Protein AF-A0A800FH59-F1 (afdb_monomer_lite)

Structure (mmCIF, N/CA/C/O backbone):
data_AF-A0A800FH59-F1
#
_entry.id   AF-A0A800FH59-F1
#
loop_
_atom_site.group_PDB
_atom_site.id
_atom_site.type_symbol
_atom_site.label_atom_id
_atom_site.label_alt_id
_atom_site.label_comp_id
_atom_site.label_asym_id
_atom_site.label_entity_id
_atom_site.label_seq_id
_atom_site.pdbx_PDB_ins_code
_atom_site.Cartn_x
_atom_site.Cartn_y
_atom_site.Cartn_z
_atom_site.occupancy
_atom_site.B_iso_or_equiv
_atom_site.auth_seq_id
_atom_site.auth_comp_id
_atom_site.auth_asym_id
_atom_site.auth_atom_id
_atom_site.pdbx_PDB_model_num
ATOM 1 N N . MET A 1 1 ? -5.536 -9.335 -4.992 1.00 71.31 1 MET A N 1
ATOM 2 C CA . MET A 1 1 ? -4.723 -9.799 -3.846 1.00 71.31 1 MET A CA 1
ATOM 3 C C . MET A 1 1 ? -5.001 -8.859 -2.690 1.00 71.31 1 MET A C 1
ATOM 5 O O . MET A 1 1 ? -4.992 -7.660 -2.924 1.00 71.31 1 MET A O 1
ATOM 9 N N . GLU A 1 2 ? -5.271 -9.370 -1.491 1.00 76.44 2 GLU A N 1
ATOM 10 C CA . GLU A 1 2 ? -5.402 -8.553 -0.277 1.00 76.44 2 GLU A CA 1
ATOM 11 C C . GLU A 1 2 ? -4.227 -8.846 0.662 1.00 76.44 2 GLU A C 1
ATOM 13 O O . GLU A 1 2 ? -3.794 -9.995 0.783 1.00 76.44 2 GLU A O 1
ATOM 18 N N . ARG A 1 3 ? -3.666 -7.815 1.297 1.00 79.56 3 ARG A N 1
ATOM 19 C CA . ARG A 1 3 ? -2.593 -7.970 2.284 1.00 79.56 3 ARG A CA 1
ATOM 20 C C . ARG A 1 3 ? -2.824 -7.003 3.434 1.00 79.56 3 ARG A C 1
ATOM 22 O O . ARG A 1 3 ? -2.893 -5.799 3.225 1.00 79.56 3 ARG A O 1
ATOM 29 N N . ILE A 1 4 ? -2.899 -7.540 4.648 1.00 81.25 4 ILE A N 1
ATOM 30 C CA . ILE A 1 4 ? -3.011 -6.751 5.875 1.00 81.25 4 ILE A CA 1
AT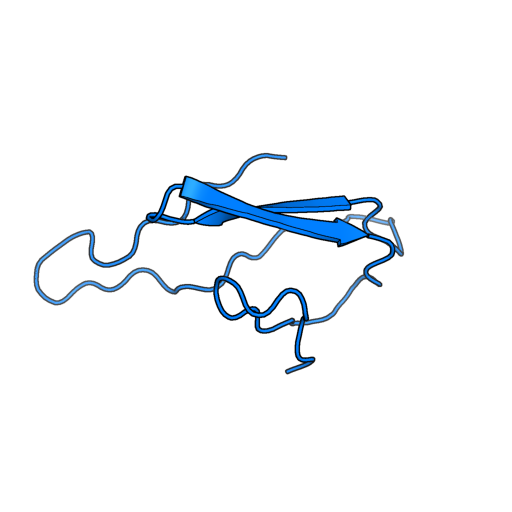OM 31 C C . ILE A 1 4 ? -1.619 -6.639 6.492 1.00 81.25 4 ILE A C 1
ATOM 33 O O . ILE A 1 4 ? -0.981 -7.653 6.776 1.00 81.25 4 ILE A O 1
ATOM 37 N N . ILE A 1 5 ? -1.154 -5.411 6.717 1.00 78.75 5 ILE A N 1
ATOM 38 C CA . ILE A 1 5 ? 0.073 -5.142 7.470 1.00 78.75 5 ILE A CA 1
ATOM 39 C C . ILE A 1 5 ? -0.321 -4.692 8.871 1.00 78.75 5 ILE A C 1
ATOM 41 O O . ILE A 1 5 ? -1.123 -3.777 9.039 1.00 78.75 5 ILE A O 1
ATOM 45 N N . ARG A 1 6 ? 0.253 -5.337 9.886 1.00 74.56 6 ARG A N 1
ATOM 46 C CA . ARG A 1 6 ? 0.150 -4.917 11.285 1.00 74.56 6 ARG A CA 1
ATOM 47 C C . ARG A 1 6 ? 1.549 -4.613 11.782 1.00 74.56 6 ARG A C 1
ATOM 49 O O . ARG A 1 6 ? 2.392 -5.502 11.768 1.00 74.56 6 ARG A O 1
ATOM 56 N N . THR A 1 7 ? 1.800 -3.382 12.206 1.00 69.44 7 THR A N 1
ATOM 57 C CA . THR A 1 7 ? 3.056 -3.019 12.867 1.00 69.44 7 THR A CA 1
ATOM 58 C C . THR A 1 7 ? 2.948 -3.253 14.372 1.00 69.44 7 THR A C 1
ATOM 60 O O . THR A 1 7 ? 1.859 -3.177 14.936 1.00 69.44 7 THR A O 1
ATOM 63 N N . GLY A 1 8 ? 4.069 -3.577 15.026 1.00 63.84 8 GLY A N 1
ATOM 64 C CA . GLY A 1 8 ? 4.123 -3.732 16.486 1.00 63.84 8 GLY A CA 1
ATOM 65 C C . GLY A 1 8 ? 3.320 -4.920 17.026 1.00 63.84 8 GLY A C 1
ATOM 66 O O . GLY A 1 8 ? 2.425 -4.742 17.844 1.00 63.84 8 GLY A O 1
ATOM 67 N N . SER A 1 9 ? 3.622 -6.141 16.578 1.00 62.50 9 SER A N 1
ATOM 68 C CA . SER A 1 9 ? 2.906 -7.344 17.023 1.00 62.50 9 SER A CA 1
ATOM 69 C C . SER A 1 9 ? 3.393 -7.914 18.365 1.00 62.50 9 SER A C 1
ATOM 71 O O . SER A 1 9 ? 2.742 -8.808 18.899 1.00 62.50 9 SER A O 1
ATOM 73 N N . SER A 1 10 ? 4.523 -7.436 18.912 1.00 63.59 10 SER A N 1
ATOM 74 C CA . SER A 1 10 ? 5.052 -7.840 20.228 1.00 63.59 10 SER A CA 1
ATOM 75 C C . SER A 1 10 ? 6.074 -6.828 20.776 1.00 63.59 10 SER A C 1
ATOM 77 O O . SER A 1 10 ? 6.579 -5.982 20.036 1.00 63.59 10 SER A O 1
ATOM 79 N N . TYR A 1 11 ? 6.399 -6.911 22.071 1.00 64.75 11 TYR A N 1
ATOM 80 C CA . TYR A 1 11 ? 7.412 -6.070 22.723 1.00 64.75 11 TYR A CA 1
ATOM 81 C C . TYR A 1 11 ? 8.761 -6.192 21.988 1.00 64.75 11 TYR A C 1
ATOM 83 O O . TYR A 1 11 ? 9.235 -7.299 21.743 1.00 64.75 11 TYR A O 1
ATOM 91 N N . LEU A 1 12 ? 9.346 -5.054 21.588 1.00 68.31 12 LEU A N 1
ATOM 92 C CA . LEU A 1 12 ? 10.576 -4.955 20.776 1.00 68.31 12 LEU A CA 1
ATOM 93 C C . LEU A 1 12 ? 10.521 -5.614 19.378 1.00 68.31 12 LEU A C 1
ATOM 95 O O . LEU A 1 12 ? 11.559 -5.771 18.742 1.00 68.31 12 LEU A O 1
ATOM 99 N N . SER A 1 13 ? 9.339 -5.972 18.865 1.00 65.88 13 SER A N 1
ATOM 100 C CA . SER A 1 13 ? 9.175 -6.542 17.519 1.00 65.88 13 SER A CA 1
ATOM 101 C C . SER A 1 13 ? 8.371 -5.607 16.618 1.00 65.88 13 SER A C 1
ATOM 103 O O . SER A 1 13 ? 7.184 -5.374 16.847 1.00 65.88 13 SER A O 1
ATOM 105 N N . GLN A 1 14 ? 9.000 -5.101 15.556 1.00 64.81 14 GLN A N 1
ATOM 106 C CA . GLN A 1 14 ? 8.343 -4.280 14.541 1.00 64.81 14 GLN A CA 1
ATOM 107 C C . GLN A 1 14 ? 8.273 -5.046 13.218 1.00 64.81 14 GLN A C 1
ATOM 109 O O . GLN A 1 14 ? 9.292 -5.300 12.582 1.00 64.81 14 GLN A O 1
ATOM 114 N N . SER A 1 15 ? 7.066 -5.401 12.774 1.00 67.50 15 SER A N 1
ATOM 115 C CA . SER A 1 15 ? 6.854 -5.726 11.362 1.00 67.50 15 SER A CA 1
ATOM 116 C C . SER A 1 15 ? 7.012 -4.450 10.534 1.00 67.50 15 SER A C 1
ATOM 118 O O . SER A 1 15 ? 6.511 -3.395 10.930 1.00 67.50 15 SER A O 1
ATOM 120 N N . GLY A 1 16 ? 7.731 -4.539 9.414 1.00 71.94 16 GLY A N 1
ATOM 121 C CA . GLY A 1 16 ? 7.951 -3.406 8.517 1.00 71.94 16 GLY A CA 1
ATOM 122 C C . GLY A 1 16 ? 6.643 -2.861 7.937 1.00 71.94 16 GLY A C 1
ATOM 123 O O . GLY A 1 16 ? 5.684 -3.605 7.736 1.00 71.94 16 GLY A O 1
ATOM 124 N N . LEU A 1 17 ? 6.621 -1.555 7.663 1.00 80.88 17 LEU A N 1
ATOM 125 C CA . LEU A 1 17 ? 5.498 -0.866 7.011 1.00 80.88 17 LEU A CA 1
ATOM 126 C C . LEU A 1 17 ? 5.384 -1.200 5.513 1.00 80.88 17 LEU A C 1
ATOM 128 O O . LEU A 1 17 ? 4.363 -0.917 4.894 1.00 80.88 17 LEU A O 1
ATOM 132 N N . THR A 1 18 ? 6.419 -1.807 4.934 1.00 84.94 18 THR A N 1
ATOM 133 C CA . THR A 1 18 ? 6.499 -2.098 3.504 1.00 84.94 18 THR A CA 1
ATOM 134 C C . THR A 1 18 ? 5.661 -3.322 3.132 1.00 84.94 18 THR A C 1
ATOM 136 O O . THR A 1 18 ? 5.879 -4.430 3.633 1.00 84.94 18 THR A O 1
ATOM 139 N N . ALA A 1 19 ? 4.721 -3.141 2.202 1.00 85.75 19 ALA A N 1
ATOM 140 C CA . ALA A 1 19 ? 4.032 -4.235 1.521 1.00 85.75 19 ALA A CA 1
ATOM 141 C C . ALA A 1 19 ? 4.731 -4.534 0.196 1.00 85.75 19 ALA A C 1
ATOM 143 O O . ALA A 1 19 ? 4.748 -3.697 -0.698 1.00 85.75 19 ALA A O 1
ATOM 144 N N . SER A 1 20 ? 5.225 -5.760 0.041 1.00 86.88 20 SER A N 1
ATOM 145 C CA . SER A 1 20 ? 5.714 -6.263 -1.246 1.00 86.88 20 SER A CA 1
ATOM 146 C C . SER A 1 20 ? 4.741 -7.300 -1.798 1.00 86.88 20 SER A C 1
ATOM 148 O O . SER A 1 20 ? 4.320 -8.218 -1.086 1.00 86.88 20 SER A O 1
ATOM 150 N N . PHE A 1 21 ? 4.384 -7.171 -3.069 1.00 85.12 21 PHE A N 1
ATOM 151 C CA . PHE A 1 21 ? 3.571 -8.137 -3.800 1.00 85.12 21 PHE A CA 1
ATOM 152 C C . PHE A 1 21 ? 4.136 -8.307 -5.211 1.00 85.12 21 PHE A C 1
ATOM 154 O O . PHE A 1 21 ? 4.627 -7.360 -5.817 1.00 85.12 21 PHE A O 1
ATOM 161 N N . GLY A 1 22 ? 4.113 -9.541 -5.711 1.00 86.38 22 GLY A N 1
ATOM 162 C CA . GLY A 1 22 ? 4.597 -9.861 -7.050 1.00 86.38 22 GLY A CA 1
ATOM 163 C C . GLY A 1 22 ? 3.522 -9.604 -8.100 1.00 86.38 22 GLY A C 1
ATOM 164 O O . GLY A 1 22 ? 2.366 -9.969 -7.898 1.00 86.38 22 GLY A O 1
ATOM 165 N N . LEU A 1 23 ? 3.918 -9.024 -9.232 1.00 89.50 23 LEU A N 1
ATOM 166 C CA . LEU A 1 23 ? 3.038 -8.776 -10.382 1.00 89.50 23 LEU A CA 1
ATOM 167 C C . LEU A 1 23 ? 3.187 -9.830 -11.493 1.00 89.50 23 LEU A C 1
ATOM 169 O O . LEU A 1 23 ? 2.517 -9.751 -12.517 1.00 89.50 23 LEU A O 1
ATOM 173 N N . GLY A 1 24 ? 4.059 -10.829 -11.317 1.00 89.00 24 GLY A N 1
ATOM 174 C CA . GLY A 1 24 ? 4.362 -11.807 -12.364 1.00 89.00 24 GLY A CA 1
ATOM 175 C C . GLY A 1 24 ? 4.878 -11.117 -13.630 1.00 89.00 24 GLY A C 1
ATOM 176 O O . GLY A 1 24 ? 5.820 -10.333 -13.561 1.00 89.00 24 GLY A O 1
ATOM 177 N N . ASN A 1 25 ? 4.231 -11.379 -14.769 1.00 91.06 25 ASN A N 1
ATOM 178 C CA . ASN A 1 25 ? 4.580 -10.777 -16.062 1.00 91.06 25 ASN A CA 1
ATOM 179 C C . ASN A 1 25 ? 3.844 -9.453 -16.349 1.00 91.06 25 ASN A C 1
ATOM 181 O O . ASN A 1 25 ? 3.986 -8.905 -17.442 1.00 91.06 25 ASN A O 1
ATOM 185 N N . HIS A 1 26 ? 3.045 -8.939 -15.408 1.00 92.56 26 HIS A N 1
ATOM 186 C CA . HIS A 1 26 ? 2.333 -7.677 -15.596 1.00 92.56 26 HIS A CA 1
ATOM 187 C C . HIS A 1 26 ? 3.283 -6.482 -15.436 1.00 92.56 26 HIS A C 1
ATOM 189 O O . HIS A 1 26 ? 4.112 -6.425 -14.522 1.00 92.56 26 HIS A O 1
ATOM 195 N N . THR A 1 27 ? 3.157 -5.512 -16.343 1.00 93.12 27 THR A N 1
ATOM 196 C CA . THR A 1 27 ? 3.991 -4.299 -16.384 1.00 93.12 27 THR A CA 1
ATOM 197 C C . THR A 1 27 ? 3.397 -3.129 -15.607 1.00 93.12 27 THR A C 1
ATOM 199 O O . THR A 1 27 ? 4.086 -2.143 -15.347 1.00 93.12 27 THR A O 1
ATOM 202 N N . THR A 1 28 ? 2.128 -3.232 -15.227 1.00 92.75 28 THR A N 1
ATOM 203 C CA . THR A 1 28 ? 1.354 -2.179 -14.572 1.00 92.75 28 THR A CA 1
ATOM 204 C C . THR A 1 28 ? 0.387 -2.776 -13.554 1.00 92.75 28 THR A C 1
ATOM 206 O O . THR A 1 28 ? -0.022 -3.932 -13.663 1.00 92.75 28 THR A O 1
ATOM 209 N N . VAL A 1 29 ? 0.065 -1.977 -12.541 1.00 92.25 29 VAL A N 1
ATOM 210 C CA . VAL A 1 29 ? -0.996 -2.216 -11.566 1.00 92.25 29 VAL A CA 1
ATOM 211 C C . VAL A 1 29 ? -2.158 -1.304 -11.928 1.00 92.25 29 VAL A C 1
ATOM 213 O O . VAL A 1 29 ? -2.003 -0.081 -11.902 1.00 92.25 29 VAL A O 1
ATOM 216 N N . ASP A 1 30 ? -3.315 -1.892 -12.230 1.00 91.94 30 ASP A N 1
ATOM 217 C CA . ASP A 1 30 ? -4.516 -1.134 -12.595 1.00 91.94 30 ASP A CA 1
ATOM 218 C C . ASP A 1 30 ? -5.002 -0.256 -11.435 1.00 91.94 30 ASP A C 1
ATOM 220 O O . ASP A 1 30 ? -5.348 0.908 -11.626 1.00 91.94 30 ASP A O 1
A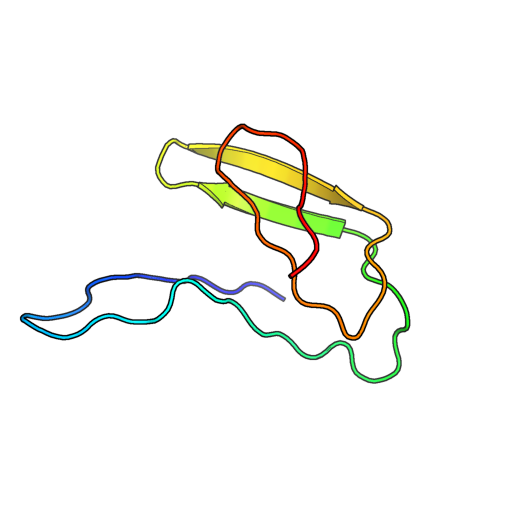TOM 224 N N . SER A 1 31 ? -5.005 -0.802 -10.213 1.00 92.06 31 SER A N 1
ATOM 225 C CA . SER A 1 31 ? -5.431 -0.079 -9.018 1.00 92.06 31 SER A CA 1
ATOM 226 C C . SER A 1 31 ? -4.768 -0.593 -7.738 1.00 92.06 31 SER A C 1
ATOM 228 O O . SER A 1 31 ? -4.625 -1.799 -7.529 1.00 92.06 31 SER A O 1
ATOM 230 N N . LEU A 1 32 ? -4.400 0.343 -6.865 1.00 91.38 32 LEU A N 1
ATOM 231 C CA . LEU A 1 32 ? -3.952 0.122 -5.496 1.00 91.38 32 LEU A CA 1
ATOM 232 C C . LEU A 1 32 ? -4.846 0.932 -4.556 1.00 91.38 32 LEU A C 1
ATOM 234 O O . LEU A 1 32 ? -4.821 2.161 -4.601 1.00 91.38 32 LEU A O 1
ATOM 238 N N . SER A 1 33 ? -5.578 0.250 -3.677 1.00 92.81 33 SER A N 1
ATOM 239 C CA . SER A 1 33 ? -6.362 0.881 -2.611 1.00 92.81 33 SER A CA 1
ATOM 240 C C . SER A 1 33 ? -5.752 0.575 -1.249 1.00 92.81 33 SER A C 1
ATOM 242 O O . SER A 1 33 ? -5.468 -0.581 -0.932 1.00 92.81 33 SER A O 1
ATOM 244 N N . ILE A 1 34 ? -5.577 1.611 -0.433 1.00 91.75 34 ILE A N 1
ATOM 245 C CA . ILE A 1 34 ? -5.036 1.513 0.922 1.00 91.75 34 ILE A CA 1
ATOM 246 C C . ILE A 1 34 ? -6.103 1.972 1.899 1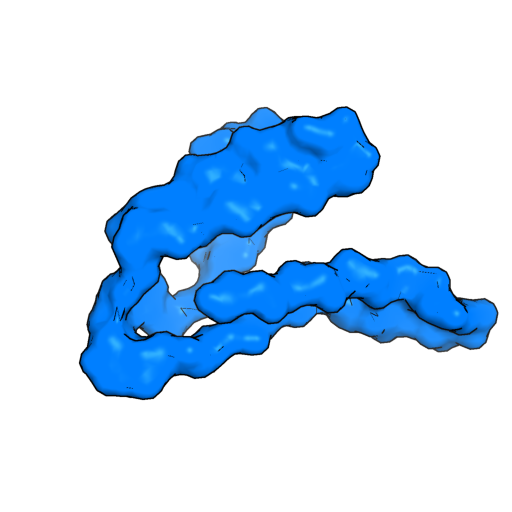.00 91.75 34 ILE A C 1
ATOM 248 O O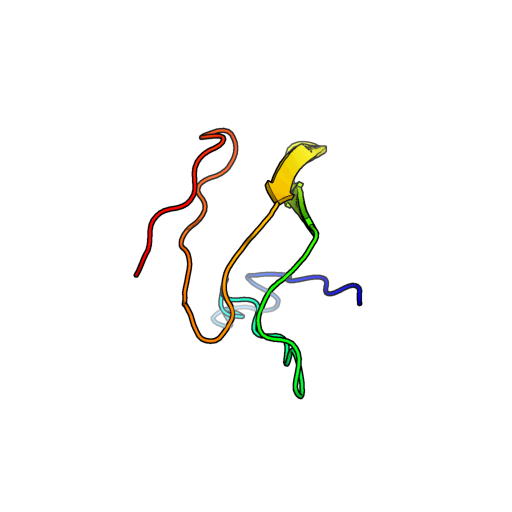 . ILE A 1 34 ? -6.586 3.096 1.807 1.00 91.75 34 ILE A O 1
ATOM 252 N N . ILE A 1 35 ? -6.452 1.097 2.838 1.00 92.62 35 ILE A N 1
ATOM 253 C CA . ILE A 1 35 ? -7.377 1.395 3.929 1.00 92.62 35 ILE A CA 1
ATOM 254 C C . ILE A 1 35 ? -6.534 1.701 5.164 1.00 92.62 35 ILE A C 1
ATOM 256 O O . ILE A 1 35 ? -5.867 0.817 5.707 1.00 92.62 35 ILE A O 1
ATOM 260 N N . TRP A 1 36 ? -6.545 2.957 5.592 1.00 91.19 36 TRP A N 1
ATOM 261 C CA . TRP A 1 36 ? -5.757 3.423 6.727 1.00 91.19 36 TRP A CA 1
ATOM 262 C C . TRP A 1 36 ? -6.443 3.132 8.067 1.00 91.19 36 TRP A C 1
ATOM 264 O O . TRP A 1 36 ? -7.669 3.001 8.119 1.00 91.19 36 TRP A O 1
ATOM 274 N N . PRO A 1 37 ? -5.695 3.115 9.187 1.00 89.12 37 PRO A N 1
ATOM 275 C CA . PRO A 1 37 ? -6.275 2.974 10.523 1.00 89.12 37 PRO A CA 1
ATOM 276 C C . PRO A 1 37 ? -7.305 4.055 10.885 1.00 89.12 37 PRO A C 1
ATOM 278 O O . PRO A 1 37 ? -8.201 3.789 11.680 1.00 89.12 37 PRO A O 1
ATOM 281 N N . SER A 1 38 ? -7.213 5.257 10.300 1.00 92.19 38 SER A N 1
ATOM 282 C CA . SER A 1 38 ? -8.223 6.313 10.479 1.00 92.19 38 SER A CA 1
ATOM 283 C C . SER A 1 38 ? -9.553 6.032 9.768 1.00 92.19 38 SER A C 1
ATOM 285 O O . SER A 1 38 ? -10.518 6.767 9.969 1.00 92.19 38 SER A O 1
ATOM 287 N N . GLY A 1 39 ? -9.604 5.010 8.909 1.00 91.62 39 GLY A N 1
ATOM 288 C CA . GLY A 1 39 ? -10.725 4.726 8.017 1.00 91.62 39 GLY A CA 1
ATOM 289 C C . GLY A 1 39 ? -10.666 5.464 6.677 1.00 91.62 39 GLY A C 1
ATOM 290 O O . GLY A 1 39 ? -11.528 5.232 5.830 1.00 91.62 39 GLY A O 1
ATOM 291 N N . LYS A 1 40 ? -9.666 6.328 6.444 1.00 92.69 40 LYS A N 1
ATOM 292 C CA . LYS A 1 40 ? -9.428 6.913 5.116 1.00 92.69 40 LYS A CA 1
ATOM 293 C C . LYS A 1 40 ? -9.053 5.835 4.103 1.00 92.69 40 LYS A C 1
ATOM 295 O O . LYS A 1 40 ? -8.389 4.857 4.445 1.00 92.69 40 LYS A O 1
ATOM 300 N N . ILE A 1 41 ? -9.449 6.059 2.854 1.00 93.69 41 ILE A N 1
ATOM 301 C CA . ILE A 1 41 ? -9.116 5.188 1.732 1.00 93.69 41 ILE A CA 1
ATOM 302 C C . ILE A 1 41 ? -8.429 6.026 0.663 1.00 93.69 41 ILE A C 1
ATOM 304 O O . ILE A 1 41 ? -9.063 6.906 0.082 1.00 93.69 41 ILE A O 1
ATOM 308 N N . ASP A 1 42 ? -7.166 5.715 0.386 1.00 93.50 42 ASP A N 1
ATOM 309 C CA . ASP A 1 42 ? -6.429 6.313 -0.727 1.00 93.50 42 ASP A CA 1
ATOM 310 C C . ASP A 1 42 ? -6.393 5.306 -1.879 1.00 93.50 42 ASP A C 1
ATOM 312 O O . ASP A 1 42 ? -6.177 4.111 -1.663 1.00 93.50 42 ASP A O 1
ATOM 316 N N . THR A 1 43 ? -6.652 5.769 -3.103 1.00 92.94 43 THR A N 1
ATOM 317 C CA . THR A 1 43 ? -6.636 4.925 -4.304 1.00 92.94 43 THR A CA 1
ATOM 318 C C . THR A 1 43 ? -5.746 5.532 -5.376 1.00 92.94 43 THR A C 1
ATOM 320 O O . THR A 1 43 ? -5.842 6.717 -5.681 1.00 92.94 43 THR A O 1
ATOM 323 N N . TYR A 1 44 ? -4.908 4.684 -5.958 1.00 91.75 44 TYR A N 1
ATOM 324 C CA . TYR A 1 44 ? -3.944 5.009 -7.000 1.00 91.75 44 TYR A CA 1
ATOM 325 C C . TYR A 1 44 ? -4.167 4.079 -8.192 1.00 91.75 44 TYR A C 1
ATOM 327 O O . TYR A 1 44 ? -4.542 2.922 -8.003 1.00 91.75 44 TYR A O 1
ATOM 335 N N . THR A 1 45 ? -3.927 4.561 -9.407 1.00 92.81 45 THR A N 1
ATOM 336 C CA . THR A 1 45 ? -4.065 3.784 -10.650 1.00 92.81 45 THR A CA 1
ATOM 337 C C . THR A 1 45 ? -2.824 3.942 -11.520 1.00 92.81 45 THR A C 1
ATOM 339 O O . THR A 1 45 ? -1.993 4.816 -11.263 1.00 92.81 45 THR A O 1
ATOM 342 N N . ASP A 1 46 ? -2.686 3.085 -12.534 1.00 91.06 46 ASP A N 1
ATOM 343 C CA . ASP A 1 46 ? -1.610 3.158 -13.536 1.00 91.06 46 ASP A CA 1
ATOM 344 C C . ASP A 1 46 ? -0.192 3.165 -12.931 1.00 91.06 46 ASP A C 1
ATOM 346 O O . ASP A 1 46 ? 0.728 3.853 -13.389 1.00 91.06 46 ASP A O 1
ATOM 350 N N . ILE A 1 47 ? 0.018 2.372 -11.879 1.00 91.06 47 ILE A N 1
ATOM 351 C CA . ILE A 1 47 ? 1.327 2.265 -11.230 1.00 91.06 47 ILE A CA 1
ATOM 352 C C . ILE A 1 47 ? 2.187 1.284 -12.032 1.00 91.06 47 ILE A C 1
ATOM 354 O O . ILE A 1 47 ? 1.848 0.111 -12.167 1.00 91.06 47 ILE A O 1
ATOM 358 N N . LYS A 1 48 ? 3.330 1.738 -12.553 1.00 91.38 48 LYS A N 1
ATOM 359 C CA . LYS A 1 48 ? 4.309 0.856 -13.217 1.00 91.38 48 LYS A CA 1
ATOM 360 C C . LYS A 1 48 ? 4.856 -0.213 -12.264 1.00 91.38 48 LYS A C 1
ATOM 362 O O . LYS A 1 48 ? 4.991 0.033 -11.070 1.00 91.38 48 LYS A O 1
ATOM 367 N N . ASN A 1 49 ? 5.187 -1.387 -12.793 1.00 90.44 49 ASN A N 1
ATOM 368 C CA . ASN A 1 49 ? 5.825 -2.452 -12.023 1.00 90.44 49 ASN A CA 1
ATOM 369 C C . ASN A 1 49 ? 7.261 -2.092 -11.589 1.00 90.44 49 ASN A C 1
ATOM 371 O O . ASN A 1 49 ? 7.825 -1.087 -12.017 1.00 90.44 49 ASN A O 1
ATOM 375 N N . ASN A 1 50 ? 7.853 -2.955 -10.755 1.00 89.06 50 ASN A N 1
ATOM 376 C CA . ASN A 1 50 ? 9.260 -2.890 -10.341 1.00 89.06 50 ASN A CA 1
ATOM 377 C C . ASN A 1 50 ? 9.686 -1.531 -9.749 1.00 89.06 50 ASN A C 1
ATOM 379 O O . ASN A 1 50 ? 10.719 -0.978 -10.123 1.00 89.06 50 ASN A O 1
ATOM 383 N N . ARG A 1 51 ? 8.872 -0.999 -8.835 1.00 88.81 51 ARG A N 1
ATOM 384 C CA . ARG A 1 51 ? 9.141 0.252 -8.122 1.00 88.81 51 ARG A CA 1
ATOM 385 C C . ARG A 1 51 ? 8.760 0.144 -6.657 1.00 88.81 51 ARG A C 1
ATOM 387 O O . ARG A 1 51 ? 7.886 -0.648 -6.297 1.00 88.81 51 ARG A O 1
ATOM 394 N N . GLU A 1 52 ? 9.394 0.977 -5.849 1.00 91.94 52 GLU A N 1
ATOM 395 C CA . GLU A 1 52 ? 9.032 1.206 -4.461 1.00 91.94 52 GLU A CA 1
ATOM 396 C C . GLU A 1 52 ? 8.402 2.596 -4.362 1.00 91.94 52 GLU A C 1
ATOM 398 O O . GLU A 1 52 ? 8.941 3.567 -4.887 1.00 91.94 52 GLU A O 1
ATOM 403 N N . ILE A 1 53 ? 7.218 2.678 -3.751 1.00 91.69 53 ILE A N 1
ATOM 404 C CA . ILE A 1 53 ? 6.517 3.947 -3.560 1.00 91.69 53 ILE A CA 1
ATOM 405 C C . ILE A 1 53 ? 6.254 4.179 -2.079 1.00 91.69 53 ILE A C 1
ATOM 407 O O . ILE A 1 53 ? 5.767 3.293 -1.373 1.00 91.69 53 ILE A O 1
ATOM 411 N N . PHE A 1 54 ? 6.547 5.387 -1.620 1.00 92.06 54 PHE A N 1
ATOM 412 C CA . PHE A 1 54 ? 6.176 5.863 -0.303 1.00 92.06 54 PHE A CA 1
ATOM 413 C C . PHE A 1 54 ? 4.839 6.592 -0.375 1.00 92.06 54 PHE A C 1
ATOM 415 O O . PHE A 1 54 ? 4.608 7.461 -1.216 1.00 92.06 54 PHE A O 1
ATOM 422 N N . ILE A 1 55 ? 3.934 6.217 0.524 1.00 91.88 55 ILE A N 1
ATOM 423 C CA . ILE A 1 55 ? 2.609 6.812 0.611 1.00 91.88 55 ILE A CA 1
ATOM 424 C C . ILE A 1 55 ? 2.383 7.262 2.044 1.00 91.88 55 ILE A C 1
ATOM 426 O O . ILE A 1 55 ? 2.419 6.466 2.984 1.00 91.88 55 ILE A O 1
ATOM 430 N N . LYS A 1 56 ? 2.101 8.554 2.192 1.00 91.50 56 LYS A N 1
ATOM 431 C CA . LYS A 1 56 ? 1.707 9.154 3.458 1.00 91.50 56 LYS A CA 1
ATOM 432 C C . LYS A 1 56 ? 0.197 9.331 3.491 1.00 91.50 56 LYS A C 1
ATOM 434 O O . LYS A 1 56 ? -0.362 10.029 2.645 1.00 91.50 56 LYS A O 1
ATOM 439 N N . GLU A 1 57 ? -0.427 8.764 4.519 1.00 91.94 57 GLU A N 1
ATOM 440 C CA . GLU A 1 57 ? -1.869 8.831 4.758 1.00 91.94 57 GLU A CA 1
ATOM 441 C C . GLU A 1 57 ? -2.450 10.232 4.508 1.00 91.94 57 GLU A C 1
ATOM 443 O O . GLU A 1 57 ? -2.008 11.226 5.095 1.00 91.94 57 GLU A O 1
ATOM 448 N N . GLY A 1 58 ? -3.466 10.298 3.642 1.00 86.88 58 GLY A N 1
ATOM 449 C CA . GLY A 1 58 ? -4.214 11.521 3.357 1.00 86.88 58 GLY A CA 1
ATOM 450 C C . GLY A 1 58 ? -3.462 12.547 2.514 1.00 86.88 58 GLY A C 1
ATOM 451 O O . GLY A 1 58 ? -3.959 13.661 2.347 1.00 86.88 58 GLY A O 1
ATOM 452 N N . SER A 1 59 ? -2.287 12.195 1.992 1.00 83.56 59 SER A N 1
ATOM 453 C CA . SER A 1 59 ? -1.554 13.057 1.066 1.00 83.56 59 SER A CA 1
ATOM 454 C C . SER A 1 59 ? -2.107 12.948 -0.358 1.00 83.56 59 SER A C 1
ATOM 456 O O . SER A 1 59 ? -1.944 13.883 -1.130 1.00 83.56 59 SER A O 1
ATOM 458 N N . ASN A 1 60 ? -2.816 11.865 -0.709 1.00 77.50 60 ASN A N 1
ATOM 459 C CA . ASN A 1 60 ? -3.366 11.614 -2.054 1.00 77.50 60 ASN A CA 1
ATOM 460 C C . ASN A 1 60 ? -2.317 11.621 -3.184 1.00 77.50 60 ASN A C 1
ATOM 462 O O . ASN A 1 60 ? -2.659 11.739 -4.358 1.00 77.50 60 ASN A O 1
ATOM 466 N N . TRP A 1 61 ? -1.036 11.487 -2.848 1.00 81.88 61 TRP A N 1
ATOM 467 C CA . TRP A 1 61 ? 0.062 11.372 -3.800 1.00 81.88 61 TRP A CA 1
ATOM 468 C C . TRP A 1 61 ? 1.047 10.303 -3.315 1.00 81.88 61 TRP A C 1
ATOM 470 O O . TRP A 1 61 ? 1.026 9.935 -2.138 1.00 81.88 61 TRP A O 1
ATOM 480 N N . ALA A 1 62 ? 1.827 9.749 -4.241 1.00 85.25 62 ALA A N 1
ATOM 481 C CA . ALA A 1 62 ? 2.818 8.712 -3.975 1.00 85.25 62 ALA A CA 1
ATOM 482 C C . ALA A 1 62 ? 4.205 9.216 -4.395 1.00 85.25 62 ALA A C 1
ATOM 484 O O . ALA A 1 62 ? 4.367 9.716 -5.511 1.00 85.25 62 ALA A O 1
ATOM 485 N N . GLU A 1 63 ? 5.175 9.086 -3.496 1.00 88.44 63 GLU A N 1
ATOM 486 C CA . GLU A 1 63 ? 6.592 9.397 -3.703 1.00 88.44 63 GLU A CA 1
ATOM 487 C C . GLU A 1 63 ? 7.307 8.161 -4.244 1.00 88.44 63 GLU A C 1
ATOM 489 O O . GLU A 1 63 ? 7.066 7.066 -3.750 1.00 88.44 63 GLU A O 1
ATOM 494 N N . ASP A 1 64 ? 8.175 8.311 -5.243 1.00 86.62 64 ASP A N 1
ATOM 495 C CA . ASP A 1 64 ? 9.094 7.231 -5.634 1.00 86.62 64 ASP A CA 1
ATOM 496 C C . ASP A 1 64 ? 10.270 7.202 -4.645 1.00 86.62 64 ASP A C 1
ATOM 498 O O . ASP A 1 64 ? 10.761 8.271 -4.261 1.00 86.62 64 ASP A O 1
ATOM 502 N N . LEU A 1 65 ? 10.682 6.003 -4.221 1.00 82.88 65 LEU A N 1
ATOM 503 C CA . LEU A 1 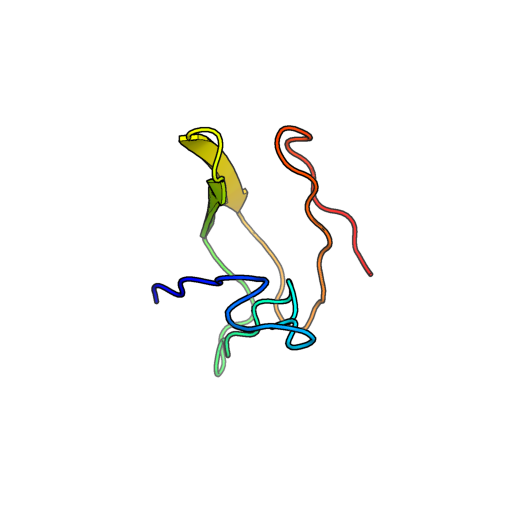65 ? 11.836 5.779 -3.341 1.00 82.88 65 LEU A CA 1
ATOM 504 C C . LEU A 1 65 ? 13.070 5.295 -4.110 1.00 82.88 65 LEU A C 1
ATOM 506 O O . LEU A 1 65 ? 12.907 4.520 -5.079 1.00 82.88 65 LEU A O 1
#

Sequenc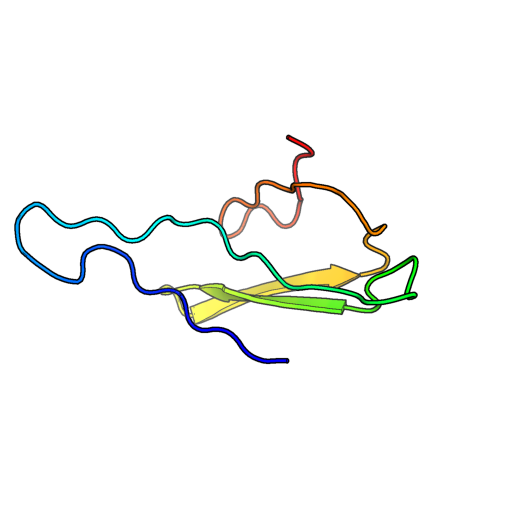e (65 aa):
MERIIRTGSSYLSQSGLTASFGLGNHTTVDSLSIIWPSGKIDTYTDIKNNREIFIKEGSNWAEDL

Secondary structure (DSSP, 8-state):
------S--BTTB---S------TT-SEEEEEEEE-TTS-EEEEEEEESS--EEE-TT---EEE-

pLDDT: mean 84.84, std 9.41, range [62.5, 93.69]

Foldseek 3Di:
DDDDDDAPPDDVDGDDPDDDDDPVPDQFDQKDWDQDPVRDIAMDGGHGPDFDWDDDPPPNDIHTD

Radius of gyration: 13.1 Å; chains: 1; bounding box: 23×25×39 Å